Protein AF-A0A4W5K5T5-F1 (afdb_monomer_lite)

Foldseek 3Di:
DPPVVVVVVVVVVVVVVVVVVVVVVVVVVVVVVVVVVVVVVVVVVVVVVVVVVVVVVVVVVVVVVVVVVVVVVVVVVVVQVPDPDHDCVVCVVVVVVVVVVVVVVVVVVVVVVVVVVVVVVVPPPDD

Secondary structure (DSSP, 8-state):
--HHHHHHHHHHHHHHHHHHHHHHHHHHHHHHHHHHHHHHHHHHHHHHHHHHHHHHHHHHHHHHHHHHHHHHHHHHHHHHHH-SS--HHHHHHHHHHHHHHHHHHHHHHHHHHHHHHHHHHHTSPP-

Organism: NCBI:txid62062

InterPro domains:
  IPR051655 FAM161 [PTHR21501] (42-125)

pLDDT: mean 88.49, std 11.64, range [51.94, 98.19]

Structure (mmCIF, N/CA/C/O backbone):
data_AF-A0A4W5K5T5-F1
#
_entry.id   AF-A0A4W5K5T5-F1
#
loop_
_atom_site.group_PDB
_atom_site.id
_atom_site.type_symbol
_atom_site.label_atom_id
_atom_site.label_alt_id
_atom_site.label_comp_id
_atom_site.label_asym_id
_atom_site.label_entity_id
_atom_site.label_seq_id
_atom_site.pdbx_PDB_ins_code
_atom_site.Cartn_x
_atom_site.Cartn_y
_atom_site.Cartn_z
_atom_site.occupancy
_atom_site.B_iso_or_equiv
_atom_site.auth_seq_id
_atom_site.auth_comp_id
_atom_site.auth_asym_id
_atom_site.auth_atom_id
_atom_site.pdbx_PDB_model_num
ATOM 1 N N . MET A 1 1 ? 55.390 14.220 -95.762 1.00 51.94 1 MET A N 1
ATOM 2 C CA . MET A 1 1 ? 54.013 14.336 -95.220 1.00 51.94 1 MET A CA 1
ATOM 3 C C . MET A 1 1 ? 53.698 13.275 -94.144 1.00 51.94 1 MET A C 1
ATOM 5 O O . MET A 1 1 ? 52.584 12.776 -94.106 1.00 51.94 1 MET A O 1
ATOM 9 N N . GLN A 1 2 ? 54.630 12.922 -93.242 1.00 55.97 2 GLN A N 1
ATOM 10 C CA . GLN A 1 2 ? 54.383 11.867 -92.232 1.00 55.97 2 GLN A CA 1
ATOM 11 C C . GLN A 1 2 ? 53.972 12.385 -90.840 1.00 55.97 2 GLN A C 1
ATOM 13 O O . GLN A 1 2 ? 53.380 11.641 -90.066 1.00 55.97 2 GLN A O 1
ATOM 18 N N . GLN A 1 3 ? 54.214 13.661 -90.521 1.00 55.59 3 GLN A N 1
ATOM 19 C CA . GLN A 1 3 ? 53.975 14.175 -89.164 1.00 55.59 3 GLN A CA 1
ATOM 20 C C . GLN A 1 3 ? 52.481 14.342 -88.814 1.00 55.59 3 GLN A C 1
ATOM 22 O O . GLN A 1 3 ? 52.100 14.151 -87.665 1.00 55.59 3 GLN A O 1
ATOM 27 N N . GLY A 1 4 ? 51.605 14.603 -89.795 1.00 61.56 4 GLY A N 1
ATOM 28 C CA . GLY A 1 4 ? 50.171 14.822 -89.542 1.00 61.56 4 GLY A CA 1
ATOM 29 C C . GLY A 1 4 ? 49.391 13.571 -89.112 1.00 61.56 4 GLY A C 1
ATOM 30 O O . GLY A 1 4 ? 48.441 13.674 -88.342 1.00 61.56 4 GLY A O 1
ATOM 31 N N . ASN A 1 5 ? 49.804 12.378 -89.556 1.00 65.12 5 ASN A N 1
ATOM 32 C CA . ASN A 1 5 ? 49.104 11.129 -89.227 1.00 65.12 5 ASN A CA 1
ATOM 33 C C . ASN A 1 5 ? 49.421 10.664 -87.792 1.00 65.12 5 ASN A C 1
ATOM 35 O O . ASN A 1 5 ? 48.545 10.178 -87.083 1.00 65.12 5 ASN A O 1
ATOM 39 N N . ALA A 1 6 ? 50.654 10.886 -87.325 1.00 62.91 6 ALA A N 1
ATOM 40 C CA . ALA A 1 6 ? 51.058 10.556 -85.959 1.00 62.91 6 ALA A CA 1
ATOM 41 C C . ALA A 1 6 ? 50.297 11.390 -84.912 1.00 62.91 6 ALA A C 1
ATOM 43 O O . ALA A 1 6 ? 49.809 10.835 -83.930 1.00 62.91 6 ALA A O 1
ATOM 44 N N . VAL A 1 7 ? 50.120 12.693 -85.158 1.00 67.75 7 VAL A N 1
ATOM 45 C CA . VAL A 1 7 ? 49.381 13.606 -84.264 1.00 67.75 7 VAL A CA 1
ATOM 46 C C . VAL A 1 7 ? 47.900 13.224 -84.167 1.00 67.75 7 VAL A C 1
ATOM 48 O O . VAL A 1 7 ? 47.331 13.207 -83.078 1.00 67.75 7 VAL A O 1
ATOM 51 N N . TRP A 1 8 ? 47.277 12.832 -85.282 1.00 63.47 8 TRP A N 1
ATOM 52 C CA . TRP A 1 8 ? 45.873 12.404 -85.294 1.00 63.47 8 TRP A CA 1
ATOM 53 C C . TRP A 1 8 ? 45.650 11.074 -84.558 1.00 63.47 8 TRP A C 1
ATOM 55 O O . TRP A 1 8 ? 44.638 10.880 -83.881 1.00 63.47 8 TRP A O 1
ATOM 65 N N . GLN A 1 9 ? 46.612 10.155 -84.662 1.00 68.88 9 GLN A N 1
ATOM 66 C CA . GLN A 1 9 ? 46.588 8.886 -83.933 1.00 68.88 9 GLN A CA 1
ATOM 67 C C . GLN A 1 9 ? 46.865 9.072 -82.435 1.00 68.88 9 GLN A C 1
ATOM 69 O O . GLN A 1 9 ? 46.253 8.383 -81.620 1.00 68.88 9 GLN A O 1
ATOM 74 N N . LEU A 1 10 ? 47.734 10.018 -82.066 1.00 68.25 10 LEU A N 1
ATOM 75 C CA . LEU A 1 10 ? 47.973 10.416 -80.675 1.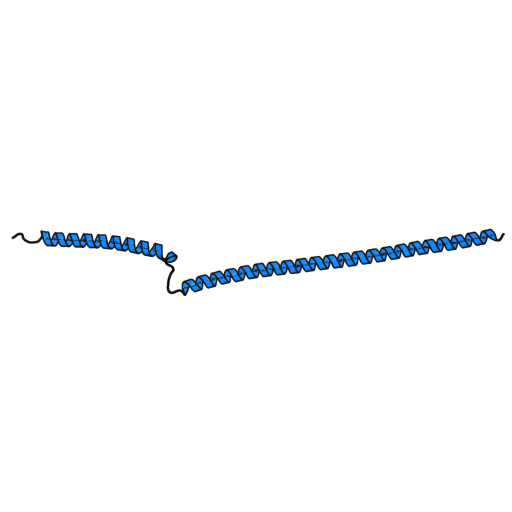00 68.25 10 LEU A CA 1
ATOM 76 C C . LEU A 1 10 ? 46.710 11.015 -80.043 1.00 68.25 10 LEU A C 1
ATOM 78 O O . LEU A 1 10 ? 46.261 10.501 -79.023 1.00 68.25 10 LEU A O 1
ATOM 82 N N . GLY A 1 11 ? 46.051 11.973 -80.703 1.00 70.25 11 GLY A N 1
ATOM 83 C CA 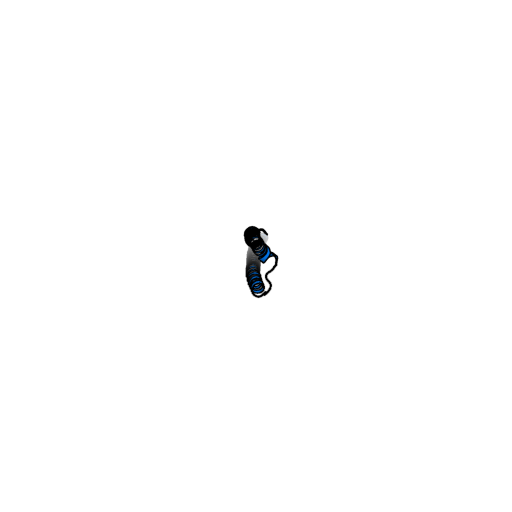. GLY A 1 11 ? 44.807 12.570 -80.195 1.00 70.25 11 GLY A CA 1
ATOM 84 C C . GLY A 1 11 ? 43.662 11.559 -80.031 1.00 70.25 11 GLY A C 1
ATOM 85 O O . GLY A 1 11 ? 42.910 11.607 -79.062 1.00 70.25 11 GLY A O 1
ATOM 86 N N . LYS A 1 12 ? 43.554 10.563 -80.923 1.00 68.44 12 LYS A N 1
ATOM 87 C CA . LYS A 1 12 ? 42.596 9.450 -80.767 1.00 68.44 12 LYS A CA 1
ATOM 88 C C . LYS A 1 12 ? 42.898 8.544 -79.575 1.00 68.44 12 LYS A C 1
ATOM 90 O O . LYS A 1 12 ? 41.967 7.990 -78.988 1.00 68.44 12 LYS A O 1
ATOM 95 N N . ARG A 1 13 ? 44.177 8.329 -79.259 1.00 67.25 13 ARG A N 1
ATOM 96 C CA . ARG A 1 13 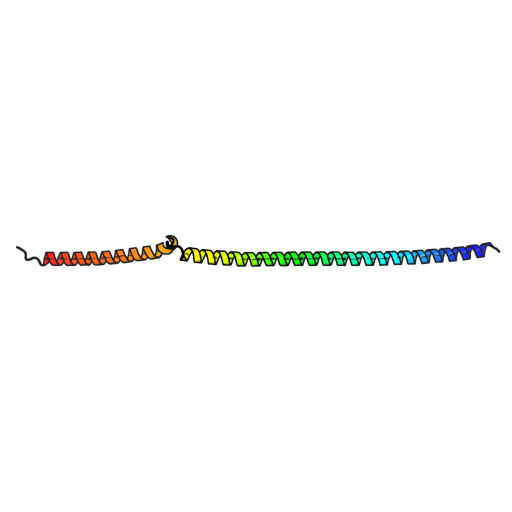? 44.589 7.548 -78.086 1.00 67.25 13 ARG A CA 1
ATOM 97 C C . ARG A 1 13 ? 44.300 8.325 -76.808 1.00 67.25 13 ARG A C 1
ATOM 99 O O . ARG A 1 13 ? 43.699 7.745 -75.916 1.00 67.25 13 ARG A O 1
ATOM 106 N N . GLU A 1 14 ? 44.606 9.619 -76.778 1.00 70.00 14 GLU A N 1
ATOM 107 C CA . GLU A 1 14 ? 44.322 10.505 -75.640 1.00 70.00 14 GLU A CA 1
ATOM 108 C C . GLU A 1 14 ? 42.823 10.642 -75.345 1.00 70.00 14 GLU A C 1
ATOM 110 O O . GLU A 1 14 ? 42.400 10.578 -74.192 1.00 70.00 14 GLU A O 1
ATOM 115 N N . LEU A 1 15 ? 41.988 10.761 -76.382 1.00 68.19 15 LEU A N 1
ATOM 116 C CA . LEU A 1 15 ? 40.531 10.772 -76.217 1.00 68.19 15 LEU A CA 1
ATOM 117 C C . LEU A 1 15 ? 39.996 9.427 -75.705 1.00 68.19 15 LEU A C 1
ATOM 119 O O . LEU A 1 15 ? 39.036 9.389 -74.942 1.00 68.19 15 LEU A O 1
ATOM 123 N N . ARG A 1 16 ? 40.611 8.306 -76.100 1.00 65.06 16 ARG A N 1
ATOM 124 C CA . ARG A 1 16 ? 40.225 6.977 -75.606 1.00 65.06 16 ARG A CA 1
ATOM 125 C C . ARG A 1 16 ? 40.638 6.779 -74.148 1.00 65.06 16 ARG A C 1
ATOM 127 O O . ARG A 1 16 ? 39.855 6.207 -73.397 1.00 65.06 16 ARG A O 1
ATOM 134 N N . THR A 1 17 ? 41.820 7.257 -73.756 1.00 67.38 17 THR A N 1
ATOM 135 C CA . THR A 1 17 ? 42.283 7.197 -72.363 1.00 67.38 17 THR A CA 1
ATOM 136 C C . THR A 1 17 ? 41.436 8.089 -71.458 1.00 67.38 17 THR A C 1
ATOM 138 O O . THR A 1 17 ? 40.998 7.638 -70.406 1.00 67.38 17 THR A O 1
ATOM 141 N N . SER A 1 18 ? 41.075 9.299 -71.901 1.00 68.56 18 SER A N 1
ATOM 142 C CA . SER A 1 18 ? 40.208 10.183 -71.111 1.00 68.56 18 SER A CA 1
ATOM 143 C C . SER A 1 18 ? 38.787 9.631 -70.951 1.00 68.56 18 SER A C 1
ATOM 145 O O . SER A 1 18 ? 38.216 9.697 -69.864 1.00 68.56 18 SER A O 1
ATOM 147 N N . LEU A 1 19 ? 38.225 9.002 -71.991 1.00 71.25 19 LEU A N 1
ATOM 148 C CA . LEU A 1 19 ? 36.939 8.301 -71.906 1.00 71.25 19 LEU A CA 1
ATOM 149 C C . LEU A 1 19 ? 36.992 7.097 -70.950 1.00 71.25 19 LEU A C 1
ATOM 151 O O . LEU A 1 19 ? 36.045 6.887 -70.187 1.00 71.25 19 LEU A O 1
ATOM 155 N N . SER A 1 20 ? 38.085 6.323 -70.948 1.00 73.00 20 SER A N 1
ATOM 156 C CA . SER A 1 20 ? 38.247 5.222 -69.990 1.00 73.00 20 SER A CA 1
ATOM 157 C C . SER A 1 20 ? 38.398 5.721 -68.554 1.00 73.00 20 SER A C 1
ATOM 159 O O . SER A 1 20 ? 37.784 5.145 -67.658 1.00 73.00 20 SER A O 1
ATOM 161 N N . ASP A 1 21 ? 39.108 6.826 -68.333 1.00 73.62 21 ASP A N 1
ATOM 162 C CA . ASP A 1 21 ? 39.298 7.413 -67.002 1.00 73.62 21 ASP A CA 1
ATOM 163 C C . ASP A 1 21 ? 37.984 7.968 -66.433 1.00 73.62 21 ASP A C 1
ATOM 165 O O . ASP A 1 21 ? 37.670 7.766 -65.257 1.00 73.62 21 ASP A O 1
ATOM 169 N N . VAL A 1 22 ? 37.152 8.588 -67.278 1.00 79.81 22 VAL A N 1
ATOM 170 C CA . VAL A 1 22 ? 35.798 9.028 -66.901 1.00 79.81 22 VAL A CA 1
ATOM 171 C C . VAL A 1 22 ? 34.907 7.831 -66.555 1.00 79.81 22 VAL A C 1
ATOM 173 O O . VAL A 1 22 ? 34.193 7.868 -65.551 1.00 79.81 22 VAL A O 1
ATOM 176 N N . SER A 1 23 ? 34.974 6.742 -67.328 1.00 79.94 23 SER A N 1
ATOM 177 C CA . SER A 1 23 ? 34.203 5.523 -67.043 1.00 79.94 23 SER A CA 1
ATOM 178 C C . SER A 1 23 ? 34.636 4.838 -65.739 1.00 79.94 23 SER A C 1
ATOM 180 O O . SER A 1 23 ? 33.794 4.368 -64.971 1.00 79.94 23 SER A O 1
ATOM 182 N N . LEU A 1 24 ? 35.940 4.848 -65.444 1.00 79.38 24 LEU A N 1
ATOM 183 C CA . LEU A 1 24 ? 36.510 4.290 -64.223 1.00 79.38 24 LEU A CA 1
ATOM 184 C C . LEU A 1 24 ? 36.125 5.132 -63.002 1.00 79.38 24 LEU A C 1
ATOM 186 O O . LEU A 1 24 ? 35.727 4.586 -61.975 1.00 79.38 24 LEU A O 1
ATOM 190 N N . SER A 1 25 ? 36.175 6.459 -63.132 1.00 84.50 25 SER A N 1
ATOM 191 C CA . SER A 1 25 ? 35.714 7.400 -62.108 1.00 84.50 25 SER A CA 1
ATOM 192 C C . SER A 1 25 ? 34.225 7.211 -61.796 1.00 84.50 25 SER A C 1
ATOM 194 O O . SER A 1 25 ? 33.838 7.107 -60.630 1.00 84.50 25 SER A O 1
ATOM 196 N N . PHE A 1 26 ? 33.385 7.056 -62.824 1.00 86.19 26 PHE A N 1
ATOM 197 C CA . PHE A 1 26 ? 31.959 6.775 -62.648 1.00 86.19 26 PHE A CA 1
ATOM 198 C C . PHE A 1 26 ? 31.71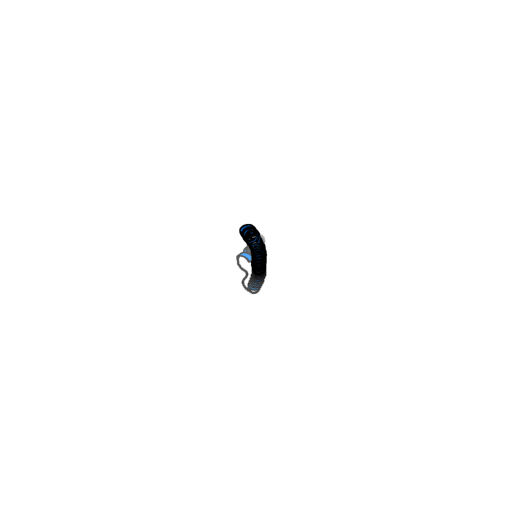6 5.452 -61.905 1.00 86.19 26 PHE A C 1
ATOM 200 O O . PHE A 1 26 ? 30.973 5.429 -60.923 1.00 86.19 26 PHE A O 1
ATOM 207 N N . ALA A 1 27 ? 32.403 4.374 -62.299 1.00 86.56 27 ALA A N 1
ATOM 208 C CA . ALA A 1 27 ? 32.306 3.079 -61.624 1.00 86.56 27 ALA A CA 1
ATOM 209 C C . ALA A 1 27 ? 32.752 3.150 -60.148 1.00 86.56 27 ALA A C 1
ATOM 211 O O . ALA A 1 27 ? 32.119 2.569 -59.263 1.00 86.56 27 ALA A O 1
ATOM 212 N N . GLN A 1 28 ? 33.808 3.911 -59.847 1.00 86.81 28 GLN A N 1
ATOM 213 C CA . GLN A 1 28 ? 34.253 4.140 -58.471 1.00 86.81 28 GLN A CA 1
ATOM 214 C C . GLN A 1 28 ? 33.210 4.898 -57.641 1.00 86.81 28 GLN A C 1
ATOM 216 O O . GLN A 1 28 ? 33.015 4.581 -56.467 1.00 86.81 28 GLN A O 1
ATOM 221 N N . ILE A 1 29 ? 32.525 5.881 -58.227 1.00 90.94 29 ILE A N 1
ATOM 222 C CA . ILE A 1 29 ? 31.463 6.637 -57.552 1.00 90.94 29 ILE A CA 1
ATOM 223 C C . ILE A 1 29 ? 30.266 5.730 -57.251 1.00 90.94 29 ILE A C 1
ATOM 225 O O . ILE A 1 29 ? 29.788 5.721 -56.117 1.00 90.94 29 ILE A O 1
ATOM 229 N N . THR A 1 30 ? 29.816 4.913 -58.208 1.00 88.69 30 THR A N 1
ATOM 230 C CA . THR A 1 30 ? 28.686 3.994 -57.989 1.00 88.69 30 THR A CA 1
ATOM 231 C C . THR A 1 30 ? 28.985 2.964 -56.904 1.00 88.69 30 THR A C 1
ATOM 233 O O . THR A 1 30 ? 28.133 2.692 -56.057 1.00 88.69 30 THR A O 1
ATOM 236 N N . VAL A 1 31 ? 30.218 2.448 -56.860 1.00 92.69 31 VAL A N 1
ATOM 237 C CA . VAL A 1 31 ? 30.658 1.536 -55.796 1.00 92.69 31 VAL A CA 1
ATOM 238 C C . VAL A 1 31 ? 30.659 2.252 -54.445 1.00 92.69 31 VAL A C 1
ATOM 240 O O . VAL A 1 31 ? 30.060 1.748 -53.496 1.00 92.69 31 VAL A O 1
ATOM 243 N N . LYS A 1 32 ? 31.237 3.457 -54.351 1.00 91.50 32 LYS A N 1
ATOM 244 C CA . LYS A 1 32 ? 31.236 4.251 -53.110 1.00 91.50 32 LYS A CA 1
ATOM 245 C C . LYS A 1 32 ? 29.818 4.519 -52.597 1.00 91.50 32 LYS A C 1
ATOM 247 O O . LYS A 1 32 ? 29.576 4.335 -51.410 1.00 91.50 32 LYS A O 1
ATOM 252 N N . ILE A 1 33 ? 28.886 4.886 -53.479 1.00 92.00 33 ILE A N 1
ATOM 253 C CA . ILE A 1 33 ? 27.476 5.120 -53.127 1.00 92.00 33 ILE A CA 1
ATOM 254 C C . ILE A 1 33 ? 26.807 3.827 -52.638 1.00 92.00 33 ILE A C 1
ATOM 256 O O . ILE A 1 33 ? 26.096 3.837 -51.638 1.00 92.00 33 ILE A O 1
ATOM 260 N N . SER A 1 34 ? 27.046 2.691 -53.298 1.00 90.50 34 SER A N 1
ATOM 261 C CA . SER A 1 34 ? 26.468 1.411 -52.862 1.00 90.50 34 SER A CA 1
ATOM 262 C C . SER A 1 34 ? 26.951 0.998 -51.463 1.00 90.50 34 SER A C 1
ATOM 264 O O . SER A 1 34 ? 26.155 0.560 -50.631 1.00 90.50 34 SER A O 1
ATOM 266 N N . ILE A 1 35 ? 28.236 1.222 -51.170 1.00 90.81 35 ILE A N 1
ATOM 267 C CA . ILE A 1 35 ? 28.838 0.933 -49.866 1.00 90.81 35 ILE A CA 1
ATOM 268 C C . ILE A 1 35 ? 28.243 1.854 -48.798 1.00 90.81 35 ILE A C 1
ATOM 270 O O . ILE A 1 35 ? 27.830 1.370 -47.745 1.00 90.81 35 ILE A O 1
ATOM 274 N N . THR A 1 36 ? 28.143 3.163 -49.054 1.00 93.75 36 THR A N 1
ATOM 275 C CA . THR A 1 36 ? 27.585 4.108 -48.072 1.00 93.75 36 THR A CA 1
ATOM 276 C C . THR A 1 36 ? 26.118 3.820 -47.764 1.00 93.75 36 THR A C 1
ATOM 278 O O . THR A 1 36 ? 25.729 3.869 -46.597 1.00 93.75 36 THR A O 1
ATOM 281 N N . LEU A 1 37 ? 25.314 3.440 -48.762 1.00 94.94 37 LEU A N 1
ATOM 282 C CA . LEU A 1 37 ? 23.921 3.032 -48.554 1.00 94.94 37 LEU A CA 1
ATOM 283 C C . LEU A 1 37 ? 23.811 1.728 -47.750 1.00 94.94 37 LEU A C 1
ATOM 285 O O . LEU A 1 37 ? 22.997 1.647 -46.829 1.00 94.94 37 LEU A O 1
ATOM 289 N N . SER A 1 38 ? 24.656 0.733 -48.036 1.00 94.06 38 SER A N 1
ATOM 290 C CA . SER A 1 38 ? 24.694 -0.525 -47.276 1.00 94.06 38 SER A CA 1
ATOM 291 C C . SER A 1 38 ? 25.095 -0.304 -45.816 1.00 94.06 38 SER A C 1
ATOM 293 O O . SER A 1 38 ? 24.536 -0.932 -44.910 1.00 94.06 38 SER A O 1
ATOM 295 N N . VAL A 1 39 ? 26.050 0.595 -45.572 1.00 95.12 39 VAL A N 1
ATOM 296 C CA . VAL A 1 39 ? 26.491 0.965 -44.223 1.00 95.12 39 VAL A CA 1
ATOM 297 C C . VAL A 1 39 ? 25.376 1.706 -43.489 1.00 95.12 39 VAL A C 1
ATOM 299 O O . VAL A 1 39 ? 25.048 1.335 -42.366 1.00 95.12 39 VAL A O 1
ATOM 302 N N . LEU A 1 40 ? 24.727 2.686 -44.126 1.00 95.56 40 LEU A N 1
ATOM 303 C CA . LEU A 1 40 ? 23.616 3.429 -43.527 1.00 95.56 40 LEU A CA 1
ATOM 304 C C . LEU A 1 40 ? 22.440 2.512 -43.159 1.00 95.56 40 LEU A C 1
ATOM 306 O O . LEU A 1 40 ? 21.878 2.639 -42.072 1.00 95.56 40 LEU A O 1
ATOM 310 N N . TRP A 1 41 ? 22.095 1.563 -44.032 1.00 95.25 41 TRP A N 1
ATOM 311 C CA . TRP A 1 41 ? 21.057 0.570 -43.757 1.00 95.25 41 TRP A CA 1
ATOM 312 C C . TRP A 1 41 ? 21.416 -0.321 -42.564 1.00 95.25 41 TRP A C 1
ATOM 314 O O . TRP A 1 41 ? 20.600 -0.515 -41.663 1.00 95.25 41 TRP A O 1
ATOM 324 N N . SER A 1 42 ? 22.658 -0.808 -42.520 1.00 94.38 42 SER A N 1
ATOM 325 C CA . SER A 1 42 ? 23.158 -1.635 -41.414 1.00 94.38 42 SER A CA 1
ATOM 326 C C . SER A 1 42 ? 23.160 -0.872 -40.087 1.00 94.38 42 SER A C 1
ATOM 328 O O . SER A 1 42 ? 22.731 -1.408 -39.066 1.00 94.38 42 SER A O 1
ATOM 330 N N . ILE A 1 43 ? 23.573 0.400 -40.102 1.00 95.81 43 ILE A N 1
ATOM 331 C CA . ILE A 1 43 ? 23.540 1.281 -38.929 1.00 95.81 43 ILE A CA 1
ATOM 332 C C . ILE A 1 43 ? 22.100 1.479 -38.463 1.00 95.81 43 ILE A C 1
ATOM 334 O O . ILE A 1 43 ? 21.807 1.250 -37.293 1.00 95.81 43 ILE A O 1
ATOM 338 N N . ARG A 1 44 ? 21.185 1.838 -39.371 1.00 95.69 44 ARG A N 1
ATOM 339 C CA . ARG A 1 44 ? 19.768 2.035 -39.041 1.00 95.69 44 ARG A CA 1
ATOM 340 C C . ARG A 1 44 ? 19.164 0.783 -38.415 1.00 95.69 44 ARG A C 1
ATOM 342 O O . ARG A 1 44 ? 18.517 0.879 -37.377 1.00 95.69 44 ARG A O 1
ATOM 349 N N . ARG A 1 45 ? 19.411 -0.387 -39.011 1.00 95.25 45 ARG A N 1
ATOM 350 C CA . ARG A 1 45 ? 18.894 -1.657 -38.497 1.00 95.25 45 ARG A CA 1
ATOM 351 C C . ARG A 1 45 ? 19.471 -1.994 -37.127 1.00 95.25 45 ARG A C 1
ATOM 353 O O . ARG A 1 45 ? 18.736 -2.437 -36.252 1.00 95.25 45 ARG A O 1
ATOM 360 N N . SER A 1 46 ? 20.765 -1.746 -36.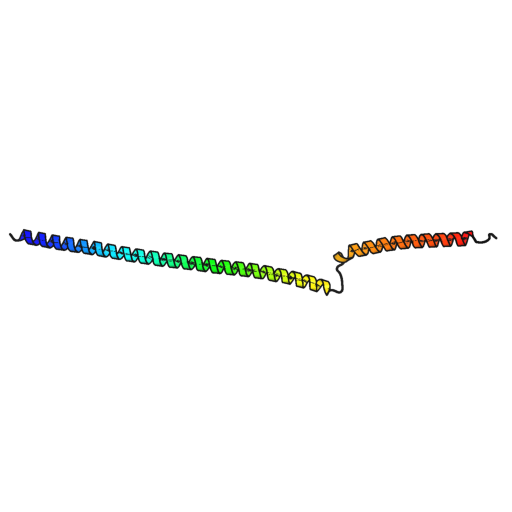922 1.00 94.81 46 SER A N 1
ATOM 361 C CA . SER A 1 46 ? 21.401 -1.946 -35.620 1.00 94.81 46 SER A CA 1
ATOM 362 C C . SER A 1 46 ? 20.845 -1.007 -34.550 1.00 94.81 46 SER A C 1
ATOM 364 O O . SER A 1 46 ? 20.760 -1.425 -33.398 1.00 94.81 46 SER A O 1
ATOM 366 N N . VAL A 1 47 ? 20.518 0.242 -34.889 1.00 96.12 47 VAL A N 1
ATOM 367 C CA . VAL A 1 47 ? 19.934 1.206 -33.942 1.00 96.12 47 VAL A CA 1
ATOM 368 C C . VAL A 1 47 ? 18.515 0.788 -33.571 1.00 96.12 47 VAL A C 1
ATOM 370 O O . VAL A 1 47 ? 18.233 0.620 -32.391 1.00 96.12 47 VAL A O 1
ATOM 373 N N . GLU A 1 48 ? 17.666 0.507 -34.561 1.00 95.31 48 GLU A N 1
ATOM 374 C CA . GLU A 1 48 ? 16.284 0.058 -34.343 1.00 95.31 48 GLU A CA 1
ATOM 375 C C . GLU A 1 48 ? 16.227 -1.223 -33.494 1.00 95.31 48 GLU A C 1
ATOM 377 O O . GLU A 1 48 ? 15.415 -1.346 -32.577 1.00 95.31 48 GLU A O 1
ATOM 382 N N . GLN A 1 49 ? 17.135 -2.170 -33.746 1.00 95.62 49 GLN A N 1
ATOM 383 C CA . GLN A 1 49 ? 17.206 -3.393 -32.956 1.00 95.62 49 GLN A CA 1
ATOM 384 C C . GLN A 1 49 ? 17.594 -3.109 -31.500 1.00 95.62 49 GLN A C 1
ATOM 386 O O . GLN A 1 49 ? 16.967 -3.660 -30.597 1.00 95.62 49 GLN A O 1
ATOM 391 N N . ARG A 1 50 ? 18.564 -2.220 -31.247 1.00 94.12 50 ARG A N 1
ATOM 392 C CA . ARG A 1 50 ? 18.923 -1.816 -29.876 1.00 94.12 50 ARG A CA 1
ATOM 393 C C . ARG A 1 50 ? 17.748 -1.149 -29.167 1.00 94.12 50 ARG A C 1
ATOM 395 O O . ARG A 1 50 ? 17.379 -1.597 -28.085 1.00 94.12 50 ARG A O 1
ATOM 402 N N . GLU A 1 51 ? 17.104 -0.178 -29.808 1.00 95.31 51 GLU A N 1
ATOM 403 C CA . GLU A 1 51 ? 15.935 0.518 -29.255 1.00 95.31 51 GLU A CA 1
ATOM 404 C C . GLU A 1 51 ? 14.799 -0.455 -28.911 1.00 95.31 51 GLU A C 1
ATOM 406 O O . GLU A 1 51 ? 14.223 -0.373 -27.826 1.00 95.31 51 GLU A O 1
ATOM 411 N N . SER A 1 52 ? 14.518 -1.430 -29.785 1.00 94.88 52 SER A N 1
ATOM 412 C CA . SER A 1 52 ? 13.498 -2.452 -29.514 1.00 94.88 52 SER A CA 1
ATOM 413 C C . SER A 1 52 ? 13.836 -3.298 -28.282 1.00 94.88 52 SER A C 1
ATOM 415 O O . SER A 1 52 ? 12.999 -3.460 -27.395 1.00 94.88 52 SER A O 1
ATOM 417 N N . THR A 1 53 ? 15.087 -3.757 -28.158 1.00 95.81 53 THR A N 1
ATOM 418 C CA . THR A 1 53 ? 15.522 -4.558 -27.005 1.00 95.81 53 THR A CA 1
ATOM 419 C C . THR A 1 53 ? 15.513 -3.760 -25.700 1.00 95.81 53 THR A C 1
ATOM 421 O O . THR A 1 53 ? 15.163 -4.290 -24.643 1.00 95.81 53 THR A O 1
ATOM 424 N N . GLU A 1 54 ? 15.855 -2.471 -25.756 1.00 95.56 54 GLU A N 1
ATOM 425 C CA . GLU A 1 54 ? 15.805 -1.573 -24.603 1.00 95.56 54 GLU A CA 1
ATOM 426 C C . GLU A 1 54 ? 14.364 -1.331 -24.149 1.00 95.56 54 GLU A C 1
ATOM 428 O O . GLU A 1 54 ? 14.072 -1.392 -22.949 1.00 95.56 54 GLU A O 1
ATOM 433 N N . GLN A 1 55 ? 13.446 -1.125 -25.096 1.00 96.56 55 GLN A N 1
ATOM 434 C CA . GLN A 1 55 ? 12.029 -0.947 -24.805 1.00 96.56 55 GLN A CA 1
ATOM 435 C C . GLN A 1 55 ? 11.418 -2.207 -24.177 1.00 96.56 55 GLN A C 1
ATOM 437 O O . GLN A 1 55 ? 10.754 -2.109 -23.143 1.00 96.56 55 GLN A O 1
ATOM 442 N N . GLU A 1 56 ? 11.682 -3.390 -24.737 1.00 96.69 56 GLU A N 1
ATOM 443 C CA . GLU A 1 56 ? 11.216 -4.668 -24.184 1.00 96.69 56 GLU A CA 1
ATOM 444 C C . GLU A 1 56 ? 11.752 -4.907 -22.765 1.00 96.69 56 GLU A C 1
ATOM 446 O O . GLU A 1 56 ? 11.000 -5.283 -21.861 1.00 96.69 56 GLU A O 1
ATOM 451 N N . SER A 1 57 ? 13.037 -4.620 -22.533 1.00 96.69 57 SER A N 1
ATOM 452 C CA . SER A 1 57 ? 13.655 -4.700 -21.205 1.00 96.69 57 SER A CA 1
ATOM 453 C C . SER A 1 57 ? 12.989 -3.743 -20.209 1.00 96.69 57 SER A C 1
ATOM 455 O O . SER A 1 57 ? 12.624 -4.135 -19.093 1.00 96.69 57 SER A O 1
ATOM 457 N N . ALA A 1 58 ? 12.743 -2.494 -20.614 1.00 97.31 58 ALA A N 1
ATOM 458 C CA . ALA A 1 58 ? 12.065 -1.509 -19.779 1.00 97.31 58 ALA A CA 1
ATOM 459 C C . ALA A 1 58 ? 10.624 -1.932 -19.446 1.00 97.31 58 ALA A C 1
ATOM 461 O O . ALA A 1 58 ? 10.168 -1.783 -18.307 1.00 97.31 58 ALA A O 1
ATOM 462 N N . GLU A 1 59 ? 9.890 -2.481 -20.412 1.00 97.69 59 GLU A N 1
ATOM 463 C CA . GLU A 1 59 ? 8.543 -3.012 -20.201 1.00 97.69 59 GLU A CA 1
ATOM 464 C C . GLU A 1 59 ? 8.532 -4.226 -19.273 1.00 97.69 59 GLU A C 1
ATOM 466 O O . GLU A 1 59 ? 7.714 -4.278 -18.345 1.00 97.69 59 GLU A O 1
ATOM 471 N N . PHE A 1 60 ? 9.473 -5.155 -19.453 1.00 98.00 60 PHE A N 1
ATOM 472 C CA . PHE A 1 60 ? 9.659 -6.295 -18.563 1.00 98.00 60 PHE A CA 1
ATOM 473 C C . PHE A 1 60 ? 9.912 -5.833 -17.126 1.00 98.00 60 PHE A C 1
ATOM 475 O O . PHE A 1 60 ? 9.212 -6.266 -16.208 1.00 98.00 60 PHE A O 1
ATOM 482 N N . MET A 1 61 ? 10.826 -4.881 -16.924 1.00 97.56 61 MET A N 1
ATOM 483 C CA . MET A 1 61 ? 11.128 -4.320 -15.605 1.00 97.56 61 MET A CA 1
ATOM 484 C C . MET A 1 61 ? 9.911 -3.640 -14.971 1.00 97.56 61 MET A C 1
ATOM 486 O O . MET A 1 61 ? 9.618 -3.851 -13.789 1.00 97.56 61 MET A O 1
ATOM 490 N N . ARG A 1 62 ? 9.143 -2.865 -15.747 1.00 97.69 62 ARG A N 1
ATOM 491 C CA . ARG A 1 62 ? 7.892 -2.248 -15.274 1.00 97.69 62 ARG A CA 1
ATOM 492 C C . ARG A 1 62 ? 6.866 -3.305 -14.870 1.00 97.69 62 ARG A C 1
ATOM 494 O O . ARG A 1 62 ? 6.228 -3.169 -13.822 1.00 97.69 62 ARG A O 1
ATOM 501 N N . LYS A 1 63 ? 6.684 -4.353 -15.679 1.00 98.06 63 LYS A N 1
ATOM 502 C CA . LYS A 1 63 ? 5.761 -5.459 -15.388 1.00 98.06 63 LYS A CA 1
ATOM 503 C C . LYS A 1 63 ? 6.195 -6.205 -14.131 1.00 98.06 63 LYS A C 1
ATOM 505 O O . LYS A 1 63 ? 5.397 -6.308 -13.205 1.00 98.06 63 LYS A O 1
ATOM 510 N N . HIS A 1 64 ? 7.459 -6.612 -14.055 1.00 98.00 64 HIS A N 1
ATOM 511 C CA . HIS A 1 64 ? 8.029 -7.290 -12.897 1.00 98.00 64 HIS A CA 1
ATOM 512 C C . HIS A 1 64 ? 7.842 -6.468 -11.618 1.00 98.00 64 HIS A C 1
ATOM 514 O O . HIS A 1 64 ? 7.323 -6.977 -10.628 1.00 98.00 64 HIS A O 1
ATOM 520 N N . ARG A 1 65 ? 8.156 -5.166 -11.645 1.00 98.00 65 ARG A N 1
ATOM 521 C CA . ARG A 1 65 ? 7.966 -4.277 -10.489 1.00 98.00 65 ARG A CA 1
ATOM 522 C C . ARG A 1 65 ? 6.509 -4.226 -10.031 1.00 98.00 65 ARG A C 1
ATOM 524 O O . ARG A 1 65 ? 6.255 -4.301 -8.830 1.00 98.00 65 ARG A O 1
ATOM 531 N N . ARG A 1 66 ? 5.556 -4.109 -10.965 1.00 98.00 66 ARG A N 1
ATOM 532 C CA . ARG A 1 66 ? 4.116 -4.108 -10.650 1.00 98.00 66 ARG A CA 1
ATOM 533 C C . ARG A 1 66 ? 3.690 -5.426 -10.007 1.00 98.00 66 ARG A C 1
ATOM 535 O O . ARG A 1 66 ? 3.051 -5.401 -8.957 1.00 98.00 66 ARG A O 1
ATOM 542 N N . THR A 1 67 ? 4.086 -6.555 -10.586 1.00 97.94 67 THR A N 1
ATOM 543 C CA . THR A 1 67 ? 3.743 -7.887 -10.074 1.00 97.94 67 THR A CA 1
ATOM 544 C C . THR A 1 67 ? 4.354 -8.136 -8.696 1.00 97.94 67 THR A C 1
ATOM 546 O O . THR A 1 67 ? 3.644 -8.536 -7.777 1.00 97.94 67 THR A O 1
ATOM 549 N N . SER A 1 68 ? 5.636 -7.822 -8.506 1.00 97.75 68 SER A N 1
ATOM 550 C CA . SER A 1 68 ? 6.328 -7.972 -7.221 1.00 97.75 68 SER A CA 1
ATOM 551 C C . SER A 1 68 ? 5.740 -7.062 -6.139 1.00 97.75 68 SER A C 1
ATOM 553 O O . SER A 1 68 ? 5.602 -7.471 -4.986 1.00 97.75 68 SER A O 1
ATOM 555 N N . TRP A 1 69 ? 5.332 -5.839 -6.493 1.00 98.19 69 TRP A N 1
ATOM 556 C CA . TRP A 1 69 ? 4.661 -4.937 -5.555 1.00 98.19 69 TRP A CA 1
ATOM 557 C C . TRP A 1 69 ? 3.277 -5.452 -5.145 1.00 98.19 69 TRP A C 1
ATOM 559 O O . TRP A 1 69 ? 2.962 -5.466 -3.953 1.00 98.19 69 TRP A O 1
ATOM 569 N N . ALA A 1 70 ? 2.479 -5.927 -6.106 1.00 97.94 70 ALA A N 1
ATOM 570 C CA . ALA A 1 70 ? 1.186 -6.547 -5.830 1.00 97.94 70 ALA A CA 1
ATOM 571 C C . ALA A 1 70 ? 1.348 -7.783 -4.931 1.00 97.94 70 ALA A C 1
ATOM 573 O O . ALA A 1 70 ? 0.673 -7.895 -3.907 1.00 97.94 70 ALA A O 1
ATOM 574 N N . MET A 1 71 ? 2.322 -8.647 -5.234 1.00 97.69 71 MET A N 1
ATOM 575 C CA . MET A 1 71 ? 2.656 -9.810 -4.412 1.00 97.69 71 MET A CA 1
ATOM 576 C C . MET A 1 71 ? 3.000 -9.390 -2.979 1.00 97.69 71 MET A C 1
ATOM 578 O O . MET A 1 71 ? 2.374 -9.861 -2.033 1.00 97.69 71 MET A O 1
ATOM 582 N N . LYS A 1 72 ? 3.907 -8.420 -2.802 1.00 97.56 72 LYS A N 1
ATOM 583 C CA . LYS A 1 72 ? 4.274 -7.896 -1.477 1.00 97.56 72 LYS A CA 1
ATOM 584 C C . LYS A 1 72 ? 3.057 -7.411 -0.686 1.00 97.56 72 LYS A C 1
ATOM 586 O O . LYS A 1 72 ? 2.978 -7.659 0.514 1.00 97.56 72 LYS A O 1
ATOM 591 N N . LYS A 1 73 ? 2.107 -6.731 -1.335 1.00 97.38 73 LYS A N 1
ATOM 592 C CA . LYS A 1 73 ? 0.869 -6.272 -0.688 1.00 97.38 73 LYS A CA 1
ATOM 593 C C . LYS A 1 73 ? -0.013 -7.438 -0.253 1.00 97.38 73 LYS A C 1
ATOM 595 O O . LYS A 1 73 ? -0.427 -7.465 0.901 1.00 97.38 73 LYS A O 1
ATOM 600 N N . THR A 1 74 ? -0.254 -8.405 -1.136 1.00 97.06 74 THR A N 1
ATOM 601 C CA . THR A 1 74 ? -1.088 -9.576 -0.81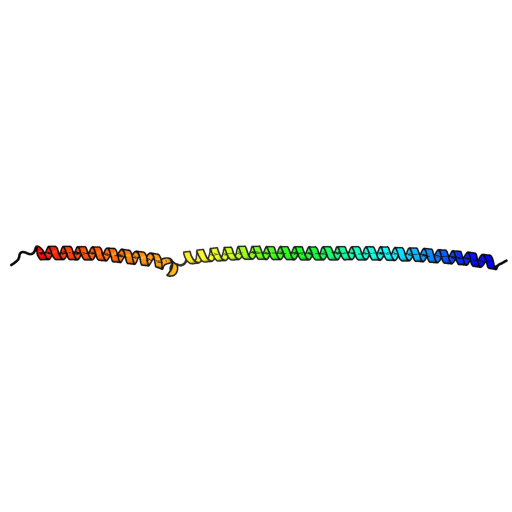3 1.00 97.06 74 THR A CA 1
ATOM 602 C C . THR A 1 74 ? -0.491 -10.417 0.315 1.00 97.06 74 THR A C 1
ATOM 604 O O . THR A 1 74 ? -1.197 -10.756 1.262 1.00 97.06 74 THR A O 1
ATOM 607 N N . VAL A 1 75 ? 0.821 -10.670 0.279 1.00 96.56 75 VAL A N 1
ATOM 608 C CA . VAL A 1 75 ? 1.536 -11.398 1.334 1.00 96.56 75 VAL A CA 1
ATOM 609 C C . VAL A 1 75 ? 1.471 -10.641 2.658 1.00 96.56 75 VAL A C 1
ATOM 611 O O . VAL A 1 75 ? 1.189 -11.254 3.681 1.00 96.56 75 VAL A O 1
ATOM 614 N N . ALA A 1 76 ? 1.662 -9.318 2.654 1.00 93.69 76 ALA A N 1
ATOM 615 C CA . ALA A 1 76 ? 1.577 -8.514 3.873 1.00 93.69 76 ALA A CA 1
ATOM 616 C C . ALA A 1 76 ? 0.175 -8.543 4.500 1.00 93.69 76 ALA A C 1
ATOM 618 O O . ALA A 1 76 ? 0.054 -8.662 5.715 1.00 93.69 76 ALA A O 1
ATOM 619 N N . VAL A 1 77 ? -0.884 -8.458 3.688 1.00 92.06 77 VAL A N 1
ATOM 620 C CA . VAL A 1 77 ? -2.267 -8.564 4.181 1.00 92.06 77 VAL A CA 1
ATOM 621 C C . VAL A 1 77 ? -2.524 -9.957 4.749 1.00 92.06 77 VAL A C 1
ATOM 623 O O . VAL A 1 77 ? -3.024 -10.076 5.863 1.00 92.06 77 VAL A O 1
ATOM 626 N N . ARG A 1 78 ? -2.129 -11.012 4.031 1.00 93.69 78 ARG A N 1
ATOM 627 C CA . ARG A 1 78 ? -2.293 -12.390 4.502 1.00 93.69 78 ARG A CA 1
ATOM 628 C C . ARG A 1 78 ? -1.545 -12.639 5.812 1.00 93.69 78 ARG A C 1
ATOM 630 O O . ARG A 1 78 ? -2.111 -13.241 6.713 1.00 93.69 78 ARG A O 1
ATOM 637 N N . ALA A 1 79 ? -0.306 -12.161 5.920 1.00 90.81 79 ALA A N 1
ATOM 638 C CA . ALA A 1 79 ? 0.498 -12.289 7.131 1.00 90.81 79 ALA A CA 1
ATOM 639 C C . ALA A 1 79 ? -0.176 -11.612 8.330 1.00 90.81 79 ALA A C 1
ATOM 641 O O . ALA A 1 79 ? -0.239 -12.215 9.390 1.00 90.81 79 ALA A O 1
ATOM 642 N N . LYS A 1 80 ? -0.744 -10.412 8.143 1.00 88.31 80 LYS A N 1
ATOM 643 C CA . LYS A 1 80 ? -1.506 -9.718 9.193 1.00 88.31 80 LYS A CA 1
ATOM 644 C C . LYS A 1 80 ? -2.740 -10.490 9.651 1.00 88.31 80 LYS A C 1
ATOM 646 O O . LYS A 1 80 ? -3.005 -10.544 10.837 1.00 88.31 80 LYS A O 1
ATOM 651 N N . VAL A 1 81 ? -3.496 -11.072 8.721 1.00 88.12 81 VAL A N 1
ATOM 652 C CA . VAL A 1 81 ? -4.703 -11.851 9.057 1.00 88.12 81 VAL A CA 1
ATOM 653 C C . VAL A 1 81 ? -4.345 -13.166 9.751 1.00 88.12 81 VAL A C 1
ATOM 655 O O . VAL A 1 81 ? -5.096 -13.648 10.590 1.00 88.12 81 VAL A O 1
ATOM 658 N N . MET A 1 82 ? -3.211 -13.760 9.382 1.00 88.69 82 MET A N 1
ATOM 659 C CA . MET A 1 82 ? -2.712 -14.985 10.001 1.00 88.69 82 MET A CA 1
ATOM 660 C C . MET A 1 82 ? -2.041 -14.757 11.358 1.00 88.69 82 MET A C 1
ATOM 662 O O . MET A 1 82 ? -1.800 -15.737 12.058 1.00 88.69 82 MET A O 1
ATOM 666 N N . ASP A 1 83 ? -1.713 -13.515 11.710 1.00 86.69 83 ASP A N 1
ATOM 667 C CA . ASP A 1 83 ? -1.159 -13.180 13.015 1.00 86.69 83 ASP A CA 1
ATOM 668 C C . ASP A 1 83 ? -2.282 -13.225 14.067 1.00 86.69 83 ASP A C 1
ATOM 670 O O . ASP A 1 83 ? -3.230 -12.441 13.977 1.00 86.69 83 ASP A O 1
ATOM 674 N N . PRO A 1 84 ? -2.213 -14.122 15.070 1.00 85.00 84 PRO A N 1
ATOM 675 C CA . PRO A 1 84 ? -3.187 -14.145 16.158 1.00 85.00 84 PRO A CA 1
ATOM 676 C C . PRO A 1 84 ? -3.167 -12.857 16.993 1.00 85.00 84 PRO A C 1
ATOM 678 O O . PRO A 1 84 ? -4.129 -12.568 17.707 1.00 85.00 84 PRO A O 1
ATOM 681 N N . HIS A 1 85 ? -2.068 -12.098 16.939 1.00 84.69 85 HIS A N 1
ATOM 682 C CA . HIS A 1 85 ? -1.893 -10.868 17.690 1.00 84.69 85 HIS A CA 1
ATOM 683 C C . HIS A 1 85 ? -2.091 -9.647 16.792 1.00 84.69 85 HIS A C 1
ATOM 685 O O . HIS A 1 85 ? -1.226 -9.262 16.011 1.00 84.69 85 HIS A O 1
ATOM 691 N N . SER A 1 86 ? -3.215 -8.957 16.968 1.00 81.06 86 SER A N 1
ATOM 692 C CA . SER A 1 86 ? -3.402 -7.647 16.348 1.00 81.06 86 SER A CA 1
ATOM 693 C C . SER A 1 86 ? -2.401 -6.638 16.916 1.00 81.06 86 SER A C 1
ATOM 695 O O . SER A 1 86 ? -2.180 -6.558 18.130 1.00 81.06 86 SER A O 1
ATOM 697 N N . SER A 1 87 ? -1.813 -5.820 16.042 1.00 82.62 87 SER A N 1
ATOM 698 C CA . SER A 1 87 ? -0.889 -4.769 16.470 1.00 82.62 87 SER A CA 1
ATOM 699 C C . SER A 1 87 ? -1.591 -3.778 17.400 1.00 82.62 87 SER A C 1
ATOM 701 O O . SER A 1 87 ? -2.723 -3.363 17.143 1.00 82.62 87 SER A O 1
ATOM 703 N N . LEU A 1 88 ? -0.886 -3.301 18.433 1.00 82.56 88 LEU A N 1
ATOM 704 C CA . LEU A 1 88 ? -1.401 -2.261 19.328 1.00 82.56 88 LEU A CA 1
ATOM 705 C C . LEU A 1 88 ? -1.884 -1.027 18.552 1.00 82.56 88 LEU A C 1
ATOM 707 O O . LEU A 1 88 ? -2.907 -0.454 18.902 1.00 82.56 88 LEU A O 1
ATOM 711 N N . LYS A 1 89 ? -1.202 -0.656 17.459 1.00 85.06 89 LYS A N 1
ATOM 712 C CA . LYS A 1 89 ? -1.598 0.473 16.604 1.00 85.06 89 LYS A CA 1
ATOM 713 C C . LYS A 1 89 ? -2.993 0.301 15.992 1.00 85.06 89 LYS A C 1
ATOM 715 O O . LYS A 1 89 ? -3.671 1.295 15.759 1.00 85.06 89 LYS A O 1
ATOM 720 N N . GLU A 1 90 ? -3.399 -0.932 15.704 1.00 85.56 90 GLU A N 1
ATOM 721 C CA . GLU A 1 90 ? -4.683 -1.239 15.067 1.00 85.56 90 GLU A CA 1
ATOM 722 C C . GLU A 1 90 ? -5.819 -1.283 16.101 1.00 85.56 90 GLU A C 1
ATOM 724 O O . GLU A 1 90 ? -6.910 -0.804 15.819 1.00 85.56 90 GLU A O 1
ATOM 729 N N . VAL A 1 91 ? -5.548 -1.759 17.324 1.00 88.88 91 VAL A N 1
ATOM 730 C CA . VAL A 1 91 ? -6.575 -1.964 18.370 1.00 88.88 91 VAL A CA 1
ATOM 731 C C . VAL A 1 91 ? -6.685 -0.796 19.363 1.00 88.88 91 VAL A C 1
ATOM 733 O O . VAL A 1 91 ? -7.674 -0.682 20.084 1.00 88.88 91 VAL A O 1
ATOM 736 N N . TYR A 1 92 ? -5.690 0.096 19.427 1.00 90.88 92 TYR A N 1
ATOM 737 C CA . TYR A 1 92 ? -5.593 1.142 20.457 1.00 90.88 92 TYR A CA 1
ATOM 738 C C . TYR A 1 92 ? -6.858 2.000 20.587 1.00 90.88 92 TYR A C 1
ATOM 740 O O . TYR A 1 92 ? -7.362 2.194 21.691 1.00 90.88 92 TYR A O 1
ATOM 748 N N . HIS A 1 93 ? -7.395 2.490 19.468 1.00 92.12 93 HIS A N 1
ATOM 749 C CA . HIS A 1 93 ? -8.570 3.362 19.489 1.00 92.12 93 HIS A CA 1
ATOM 750 C C . HIS A 1 93 ? -9.836 2.643 19.965 1.00 92.12 93 HIS A C 1
ATOM 752 O O . HIS A 1 93 ? -10.629 3.231 20.700 1.00 92.12 93 HIS A O 1
ATOM 758 N N . GLU A 1 94 ? -10.014 1.380 19.578 1.00 92.69 94 GLU A N 1
ATOM 759 C CA . GLU A 1 94 ? -11.159 0.570 19.998 1.00 92.69 94 GLU A CA 1
ATOM 760 C C . GLU A 1 94 ? -11.089 0.248 21.490 1.00 92.69 94 GLU A C 1
ATOM 762 O O . GLU A 1 94 ? -12.070 0.457 22.202 1.00 92.69 94 GLU A O 1
ATOM 767 N N . LYS A 1 95 ? -9.912 -0.156 21.986 1.00 94.12 95 LYS A N 1
ATOM 768 C CA . LYS A 1 95 ? -9.689 -0.392 23.420 1.00 94.12 95 LYS A CA 1
ATOM 769 C C . LYS A 1 95 ? -9.944 0.854 24.256 1.00 94.12 95 LYS A C 1
ATOM 771 O O . LYS A 1 95 ? -10.700 0.792 25.214 1.00 94.12 95 LYS A O 1
ATOM 776 N N . LEU A 1 96 ? -9.418 2.009 23.843 1.00 95.69 96 LEU A N 1
ATOM 777 C CA . LEU A 1 96 ? -9.682 3.267 24.545 1.00 95.69 96 LEU A CA 1
ATOM 778 C C . LEU A 1 96 ? -11.173 3.603 24.631 1.00 95.69 96 LEU A C 1
ATOM 780 O O . LEU A 1 96 ? -11.619 4.191 25.615 1.00 95.69 96 LEU A O 1
ATOM 784 N N . LYS A 1 97 ? -11.940 3.291 23.584 1.00 96.75 97 LYS A N 1
ATOM 785 C CA . LYS A 1 97 ? -13.387 3.496 23.593 1.00 96.75 97 LYS A CA 1
ATOM 786 C C . LYS A 1 97 ? -14.060 2.553 24.594 1.00 96.75 97 LYS A C 1
ATOM 788 O O . LYS A 1 97 ? -14.853 3.027 25.401 1.00 96.75 97 LYS A O 1
ATOM 793 N N . GLN A 1 98 ? -13.700 1.270 24.574 1.00 96.56 98 GLN A N 1
ATOM 794 C CA . GLN A 1 98 ? -14.211 0.270 25.517 1.00 96.56 98 GLN A CA 1
ATOM 795 C C . GLN A 1 98 ? -13.904 0.646 26.971 1.00 96.56 98 GLN A C 1
ATOM 797 O O . GLN A 1 98 ? -14.797 0.593 27.812 1.00 96.56 98 GLN A O 1
ATOM 802 N N . ASP A 1 99 ? -12.682 1.098 27.256 1.00 96.69 99 ASP A N 1
ATOM 803 C CA . ASP A 1 99 ? -12.270 1.504 28.602 1.00 96.69 99 ASP A CA 1
ATOM 804 C C . ASP A 1 99 ? -13.101 2.696 29.101 1.00 96.69 99 ASP A C 1
ATOM 806 O O . ASP A 1 99 ? -13.619 2.675 30.215 1.00 96.69 99 ASP A O 1
ATOM 810 N N . ARG A 1 100 ? -13.324 3.704 28.245 1.00 97.88 100 ARG A N 1
ATOM 811 C CA . ARG A 1 100 ? -14.174 4.864 28.572 1.00 97.88 100 ARG A CA 1
ATOM 812 C C . ARG A 1 100 ? -15.622 4.470 28.848 1.00 97.88 100 ARG A C 1
ATOM 814 O O . ARG A 1 100 ? -16.227 5.002 29.775 1.00 97.88 100 ARG A O 1
ATOM 821 N N . GLU A 1 101 ? -16.191 3.588 28.031 1.00 97.75 101 GLU A N 1
ATOM 822 C CA . GLU A 1 101 ? -17.567 3.108 28.200 1.00 97.75 101 GLU A CA 1
ATOM 823 C C . GLU A 1 101 ? -17.708 2.277 29.480 1.00 97.75 101 GLU A C 1
ATOM 825 O O . GLU A 1 101 ? -18.642 2.493 30.254 1.00 97.75 101 GLU A O 1
ATOM 830 N N . SER A 1 102 ? -16.745 1.393 29.743 1.00 98.06 102 SER A N 1
ATOM 831 C CA . SER A 1 102 ? -16.662 0.605 30.973 1.00 98.06 102 SER A CA 1
ATOM 832 C C . SER A 1 102 ? -16.566 1.500 32.208 1.00 98.06 102 SER A C 1
ATOM 834 O O . SER A 1 102 ? -17.323 1.322 33.160 1.00 98.06 102 SER A O 1
ATOM 836 N N . ASP A 1 103 ? -15.711 2.522 32.189 1.00 97.88 103 ASP A N 1
ATOM 837 C CA . ASP A 1 103 ? -15.584 3.452 33.312 1.00 97.88 103 ASP A CA 1
ATOM 838 C C . ASP A 1 103 ? -16.872 4.245 33.553 1.00 97.88 103 ASP A C 1
ATOM 840 O O . ASP A 1 103 ? -17.309 4.391 34.695 1.00 97.88 103 ASP A O 1
ATOM 844 N N . GLN A 1 104 ? -17.540 4.705 32.492 1.00 97.75 104 GLN A N 1
ATOM 845 C CA . GLN A 1 104 ? -18.846 5.355 32.623 1.00 97.75 104 GLN A CA 1
ATOM 846 C C . GLN A 1 104 ? -19.899 4.418 33.213 1.00 97.75 104 GLN A C 1
ATOM 848 O O . GLN A 1 104 ? -20.707 4.846 34.041 1.00 97.75 104 GLN A O 1
ATOM 853 N N . GLN A 1 105 ? -19.905 3.155 32.790 1.00 97.88 105 GLN A N 1
ATOM 854 C CA . GLN A 1 105 ? -20.831 2.155 33.299 1.00 97.88 105 GLN A CA 1
ATOM 855 C C . GLN A 1 105 ? -20.574 1.871 34.783 1.00 97.88 105 GLN A C 1
ATOM 857 O O . GLN A 1 105 ? -21.501 1.949 35.590 1.00 97.88 105 GLN A O 1
ATOM 862 N N . ARG A 1 106 ? -19.308 1.682 35.165 1.00 97.94 106 ARG A N 1
ATOM 863 C CA . ARG A 1 106 ? -18.890 1.486 36.559 1.00 97.94 106 ARG A CA 1
ATOM 864 C C . ARG A 1 106 ? -19.277 2.657 37.455 1.00 97.94 106 ARG A C 1
ATOM 866 O O . ARG A 1 106 ? -19.730 2.442 38.573 1.00 97.94 106 ARG A O 1
ATOM 873 N N . ILE A 1 107 ? -19.138 3.896 36.977 1.00 97.38 107 ILE A N 1
ATOM 874 C CA . ILE A 1 107 ? -19.546 5.089 37.738 1.00 97.38 107 ILE A CA 1
ATOM 875 C C . ILE A 1 107 ? -21.056 5.076 38.009 1.00 97.38 107 ILE A C 1
ATOM 877 O O . ILE A 1 107 ? -21.482 5.385 39.122 1.00 97.38 107 ILE A O 1
ATOM 881 N N . LYS A 1 108 ? -21.873 4.706 37.015 1.00 97.81 108 LYS A N 1
ATOM 882 C CA . LYS A 1 108 ? -23.335 4.625 37.171 1.00 97.81 108 LYS A CA 1
ATOM 883 C C . LYS A 1 108 ? -23.740 3.528 38.150 1.00 97.81 108 LYS A C 1
ATOM 885 O O . LYS A 1 108 ? -24.596 3.762 39.000 1.00 97.81 108 LYS A O 1
ATOM 890 N N . GLU A 1 109 ? -23.127 2.355 38.034 1.00 98.00 109 GLU A N 1
ATOM 891 C CA . GLU A 1 109 ? -23.367 1.221 38.931 1.00 98.00 109 GLU A CA 1
ATOM 892 C C . GLU A 1 109 ? -22.997 1.579 40.367 1.00 98.00 109 GLU A C 1
ATOM 894 O O . GLU A 1 109 ? -23.826 1.445 41.265 1.00 98.00 109 GLU A O 1
ATOM 899 N N . TYR A 1 110 ? -21.818 2.168 40.568 1.00 97.75 110 TYR A N 1
ATOM 900 C CA . TYR A 1 110 ? -21.371 2.608 41.884 1.00 97.75 110 TYR A CA 1
ATOM 901 C C . TYR A 1 110 ? -22.289 3.680 42.491 1.00 97.75 110 TYR A C 1
ATOM 903 O O . TYR A 1 110 ? -22.632 3.621 43.670 1.00 97.75 110 TYR A O 1
ATOM 911 N N . ALA A 1 111 ? -22.752 4.646 41.692 1.00 97.50 111 ALA A N 1
ATOM 912 C CA . ALA A 1 111 ? -23.700 5.656 42.158 1.00 97.50 111 ALA A CA 1
ATOM 913 C C . ALA A 1 111 ? -25.038 5.039 42.598 1.00 97.50 111 ALA A C 1
ATOM 915 O O . ALA A 1 111 ? -25.611 5.458 43.608 1.00 97.50 111 ALA A O 1
ATOM 916 N N . LYS A 1 112 ? -25.520 4.026 41.868 1.00 97.81 112 LYS A N 1
ATOM 917 C CA . LYS A 1 112 ? -26.729 3.280 42.226 1.00 97.81 112 LYS A CA 1
ATOM 918 C C . LYS A 1 112 ? -26.532 2.488 43.520 1.00 97.81 112 LYS A C 1
ATOM 920 O O . LYS A 1 112 ? -27.358 2.595 44.418 1.00 97.81 112 LYS A O 1
ATOM 925 N N . GLU A 1 113 ? -25.420 1.770 43.656 1.00 97.38 113 GLU A N 1
ATOM 926 C CA . GLU A 1 113 ? -25.095 1.025 44.878 1.00 97.38 113 GLU A CA 1
ATOM 927 C C . GLU A 1 113 ? -25.014 1.937 46.106 1.00 97.38 113 GLU A C 1
ATOM 929 O O . GLU A 1 113 ? -25.558 1.604 47.160 1.00 97.38 113 GLU A O 1
ATOM 934 N N . LEU A 1 114 ? -24.391 3.112 45.973 1.00 97.38 114 LEU A N 1
ATOM 935 C CA . LEU A 1 114 ? -24.334 4.109 47.042 1.00 97.38 114 LEU A CA 1
ATOM 936 C C . LEU A 1 114 ? -25.721 4.634 47.421 1.00 97.38 114 LEU A C 1
ATOM 938 O O . LEU A 1 114 ? -26.002 4.826 48.607 1.00 97.38 114 LEU A O 1
ATOM 942 N N . HIS A 1 115 ? -26.592 4.863 46.437 1.00 96.94 115 HIS A N 1
ATOM 943 C CA . HIS A 1 115 ? -27.973 5.258 46.693 1.00 96.94 115 HIS A CA 1
ATOM 944 C C . HIS A 1 115 ? -28.728 4.162 47.456 1.00 96.94 115 HIS A C 1
ATOM 946 O O . HIS A 1 115 ? -29.317 4.447 48.497 1.00 96.94 115 HIS A O 1
ATOM 952 N N . ASP A 1 116 ? -28.618 2.911 47.009 1.00 96.75 116 ASP A N 1
ATOM 953 C CA . ASP A 1 116 ? -29.256 1.755 47.643 1.00 96.75 116 ASP A CA 1
ATOM 954 C C . ASP A 1 116 ? -28.710 1.498 49.060 1.00 96.75 116 ASP A C 1
ATOM 956 O O . ASP A 1 116 ? -29.436 1.077 49.959 1.00 96.75 116 ASP A O 1
ATOM 960 N N . MET A 1 117 ? -27.419 1.741 49.303 1.00 95.88 117 MET A N 1
ATOM 961 C CA . MET A 1 117 ? -26.840 1.682 50.650 1.00 95.88 117 MET A CA 1
ATOM 962 C C . MET A 1 117 ? -27.414 2.774 51.548 1.00 95.88 117 MET A C 1
ATOM 964 O O . MET A 1 117 ? -27.750 2.504 52.702 1.00 95.88 117 MET A O 1
ATOM 968 N N . LYS A 1 118 ? -27.535 3.998 51.026 1.00 95.19 118 LYS A N 1
ATOM 969 C CA . LYS A 1 118 ? -28.054 5.139 51.777 1.00 95.19 118 LYS A CA 1
ATOM 970 C C . LYS A 1 118 ? -29.510 4.922 52.181 1.00 95.19 118 LYS A C 1
ATOM 972 O O . LYS A 1 118 ? -29.815 5.112 53.354 1.00 95.19 118 LYS A O 1
ATOM 977 N N . THR A 1 119 ? -30.365 4.469 51.264 1.00 94.62 119 THR A N 1
ATOM 978 C CA . THR A 1 119 ? -31.780 4.167 51.551 1.00 94.62 119 THR A CA 1
ATOM 979 C C . THR A 1 119 ? -31.920 3.081 52.618 1.00 94.62 119 THR A C 1
ATOM 981 O O . THR A 1 119 ? -32.632 3.261 53.603 1.00 94.62 119 THR A O 1
ATOM 984 N N . ARG A 1 120 ? -31.134 1.998 52.521 1.00 93.44 120 ARG A N 1
ATOM 985 C CA . ARG A 1 120 ? -31.100 0.945 53.554 1.00 93.44 120 ARG A CA 1
ATOM 986 C C . ARG A 1 120 ? -30.659 1.433 54.931 1.00 93.44 120 ARG A C 1
ATOM 988 O O . ARG A 1 120 ? -31.008 0.807 55.928 1.00 93.44 120 ARG A O 1
ATOM 995 N N . VAL A 1 121 ? -29.818 2.464 55.009 1.00 93.31 121 VAL A N 1
ATOM 996 C CA . VAL A 1 121 ? -29.376 3.039 56.288 1.00 93.31 121 VAL A CA 1
ATOM 997 C C . VAL A 1 121 ? -30.426 3.998 56.842 1.00 93.31 121 VAL A C 1
ATOM 999 O O . VAL A 1 121 ? -30.669 3.967 58.046 1.00 93.31 121 VAL A O 1
ATOM 1002 N N . THR A 1 122 ? -31.066 4.806 55.992 1.00 90.94 122 THR A N 1
ATOM 1003 C CA . THR A 1 122 ? -32.116 5.746 56.415 1.00 90.94 122 THR A CA 1
ATOM 1004 C C . THR A 1 122 ? -33.381 5.044 56.894 1.00 90.94 122 THR A C 1
ATOM 1006 O O . THR A 1 122 ? -33.963 5.489 57.875 1.00 90.94 122 THR A O 1
ATOM 1009 N N . ASP A 1 123 ? -33.763 3.924 56.275 1.00 89.56 123 ASP A N 1
ATOM 1010 C CA . ASP A 1 123 ? -34.966 3.159 56.646 1.00 89.56 123 ASP A CA 1
ATOM 1011 C C . ASP A 1 123 ? -34.807 2.362 57.952 1.00 89.56 123 ASP A C 1
ATOM 1013 O O . ASP A 1 123 ? -35.741 1.694 58.403 1.00 89.56 123 ASP A O 1
ATOM 1017 N N . ARG A 1 124 ? -33.627 2.396 58.587 1.00 87.00 124 ARG A N 1
ATOM 1018 C CA . ARG A 1 124 ? -33.428 1.714 59.868 1.00 87.00 124 ARG A CA 1
ATOM 1019 C C . ARG A 1 124 ? -34.238 2.431 60.949 1.00 87.00 124 ARG A C 1
ATOM 1021 O O . ARG A 1 124 ? -34.001 3.621 61.170 1.00 87.00 124 ARG A O 1
ATOM 1028 N N . PRO A 1 125 ? -35.123 1.727 61.676 1.00 85.19 125 PRO A N 1
ATOM 1029 C CA . PRO A 1 125 ? -35.849 2.326 62.783 1.00 85.19 125 PRO A CA 1
ATOM 1030 C C . PRO A 1 125 ? -34.845 2.852 63.807 1.00 85.19 125 PRO A C 1
ATOM 1032 O O . PRO A 1 125 ? -33.931 2.140 64.235 1.00 85.19 125 PRO A O 1
ATOM 1035 N N . HIS A 1 126 ? -34.980 4.131 64.136 1.00 77.00 126 HIS A N 1
ATOM 1036 C CA . HIS A 1 126 ? -34.116 4.792 65.098 1.00 77.00 126 HIS A CA 1
ATOM 1037 C C . HIS A 1 126 ? -34.448 4.232 66.486 1.00 77.00 126 HIS A C 1
ATOM 1039 O O . HIS A 1 126 ? -35.623 4.119 66.841 1.00 77.00 126 HIS A O 1
ATOM 1045 N N . ARG A 1 127 ? -33.416 3.798 67.211 1.00 63.03 127 ARG A N 1
ATOM 1046 C CA . ARG A 1 127 ? -33.541 3.257 68.567 1.00 63.03 127 ARG A CA 1
ATOM 1047 C C . ARG A 1 127 ? -33.599 4.376 69.594 1.00 63.03 127 ARG A C 1
ATOM 1049 O O . ARG A 1 127 ? -32.904 5.390 69.366 1.00 63.03 127 ARG A O 1
#

Sequence (127 aa):
MQQGNAVWQLGKRELRTSLSDVSLSFAQITVKISITLSVLWSIRRSVEQRESTEQESAEFMRKHRRTSWAMKKTVAVRAKVMDPHSSLKEVYHEKLKQDRESDQQRIKEYAKELHDMKTRVTDRPHR

Radius of gyration: 52.27 Å; chains: 1; bounding box: 90×30×164 Å